Protein AF-F5RC30-F1 (afdb_monomer)

Secondary structure (DSSP, 8-state):
--HHHHHHHHHHHHHHHHHHHHHHT--GGGGTT-HHHHHHHHHHHHHHHHHHHHHHTT-TTHHHHHHHHHHHHHHH-GGGG-

Mean predicted aligned error: 4.9 Å

pLDDT: mean 86.99, std 8.26, range [51.31, 94.19]

Organism: Methyloversatilis universalis (strain ATCC BAA-1314 / DSM 25237 / JCM 13912 / CCUG 52030 / FAM5) (NCBI:txid1000565)

Solvent-accessible surface area (backbone atoms only — not comparable to full-atom values): 4389 Å² total; per-residue (Å²): 134,55,71,68,54,56,52,36,43,54,51,24,51,53,48,34,54,50,42,53,58,50,56,76,68,63,56,70,81,85,34,77,95,38,60,71,38,53,50,45,25,52,53,15,46,52,41,32,34,53,18,38,45,30,46,47,69,70,42,85,64,15,67,59,45,30,53,51,13,50,51,34,35,60,75,31,36,70,79,80,78,112

Foldseek 3Di:
DDPVLVVLVVVLVVLLVVLVVVVVVLDCVVVVPNVVLSVLQNVLSVLLSVLSVCVSVVHPCSVVSNVVSVVSNVVSDPVVVD

Structure (mmCIF, N/CA/C/O backbone):
data_AF-F5RC30-F1
#
_entry.id   AF-F5RC30-F1
#
loop_
_atom_site.group_PDB
_atom_site.id
_atom_site.type_symbol
_atom_site.label_atom_id
_atom_site.label_alt_id
_atom_site.label_comp_id
_atom_site.label_asym_id
_atom_site.label_entity_id
_atom_site.label_seq_id
_atom_site.pdbx_PDB_ins_code
_atom_site.Cartn_x
_atom_site.Cartn_y
_atom_site.Cartn_z
_atom_site.occupancy
_atom_site.B_iso_or_equiv
_atom_site.auth_seq_id
_atom_site.auth_comp_id
_atom_site.auth_asym_id
_atom_site.auth_atom_id
_atom_site.pdbx_PDB_model_num
ATOM 1 N N . MET A 1 1 ? 14.868 -2.902 -22.082 1.00 59.25 1 MET A N 1
ATOM 2 C CA . MET A 1 1 ? 13.816 -3.132 -21.070 1.00 59.25 1 MET A CA 1
ATOM 3 C C . MET A 1 1 ? 13.471 -4.599 -21.124 1.00 59.25 1 MET A C 1
ATOM 5 O O . MET A 1 1 ? 12.910 -5.043 -22.118 1.00 59.25 1 MET A O 1
ATOM 9 N N . ASP A 1 2 ? 13.881 -5.346 -20.109 1.00 77.12 2 ASP A N 1
ATOM 10 C CA . ASP A 1 2 ? 13.659 -6.788 -20.051 1.00 77.12 2 ASP A CA 1
ATOM 11 C C . ASP A 1 2 ? 12.181 -7.089 -19.784 1.00 77.12 2 ASP A C 1
ATOM 13 O O . ASP A 1 2 ? 11.489 -6.302 -19.130 1.00 77.12 2 ASP A O 1
ATOM 17 N N . ALA A 1 3 ? 11.682 -8.228 -20.271 1.00 77.25 3 ALA A N 1
ATOM 18 C CA . ALA A 1 3 ? 10.280 -8.628 -20.105 1.00 77.25 3 ALA A CA 1
ATOM 19 C C . ALA A 1 3 ? 9.825 -8.594 -18.631 1.00 77.25 3 ALA A C 1
ATOM 21 O O . ALA A 1 3 ? 8.699 -8.202 -18.336 1.00 77.25 3 ALA A O 1
ATOM 22 N N . LEU A 1 4 ? 10.735 -8.909 -17.702 1.00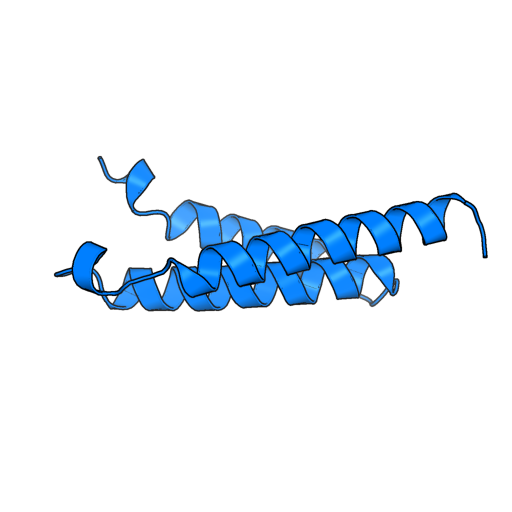 79.44 4 LEU A N 1
ATOM 23 C CA . LEU A 1 4 ? 10.507 -8.850 -16.257 1.00 79.44 4 LEU A CA 1
ATOM 24 C C . LEU A 1 4 ? 10.138 -7.435 -15.770 1.00 79.44 4 LEU A C 1
ATOM 26 O O . LEU A 1 4 ? 9.232 -7.268 -14.957 1.00 79.44 4 LEU A O 1
ATOM 30 N N . HIS A 1 5 ? 10.804 -6.414 -16.311 1.00 79.12 5 HIS A N 1
ATOM 31 C CA . HIS A 1 5 ? 10.585 -5.010 -15.962 1.00 79.12 5 HIS A CA 1
ATOM 32 C C . HIS A 1 5 ? 9.217 -4.527 -16.463 1.00 79.12 5 HIS A C 1
ATOM 34 O O . HIS A 1 5 ? 8.481 -3.847 -15.749 1.00 79.12 5 HIS A O 1
ATOM 40 N N . VAL A 1 6 ? 8.834 -4.941 -17.676 1.00 83.12 6 VAL A N 1
ATOM 41 C CA . VAL A 1 6 ? 7.517 -4.638 -18.257 1.00 83.12 6 VAL A CA 1
ATOM 42 C C . VAL A 1 6 ? 6.399 -5.297 -17.444 1.00 83.12 6 VAL A C 1
ATOM 44 O O . VAL A 1 6 ? 5.400 -4.646 -17.134 1.00 83.12 6 VAL A O 1
ATOM 47 N N . CYS A 1 7 ? 6.580 -6.558 -17.037 1.00 88.19 7 CYS A N 1
ATOM 48 C CA . CYS A 1 7 ? 5.642 -7.253 -16.155 1.00 88.19 7 CYS A CA 1
ATOM 49 C C . CYS A 1 7 ? 5.508 -6.563 -14.788 1.00 88.19 7 CYS A C 1
ATOM 51 O O . CYS A 1 7 ? 4.390 -6.424 -14.292 1.00 88.19 7 CYS A O 1
ATOM 53 N N . GLY A 1 8 ? 6.614 -6.090 -14.202 1.00 87.75 8 GLY A N 1
ATOM 54 C CA . GLY A 1 8 ? 6.610 -5.357 -12.931 1.00 87.75 8 GLY A CA 1
ATOM 55 C C . GLY A 1 8 ? 5.816 -4.051 -13.001 1.00 87.75 8 GLY A C 1
ATOM 56 O O . GLY A 1 8 ? 4.957 -3.802 -12.155 1.00 87.75 8 GLY A O 1
ATOM 57 N N . ILE A 1 9 ? 6.026 -3.257 -14.055 1.00 88.75 9 ILE A N 1
ATOM 58 C CA . ILE A 1 9 ? 5.281 -2.009 -14.281 1.00 88.75 9 ILE A CA 1
ATOM 59 C C . ILE A 1 9 ? 3.790 -2.296 -14.484 1.00 88.75 9 ILE A C 1
ATOM 61 O O . ILE A 1 9 ? 2.949 -1.644 -13.866 1.00 88.75 9 ILE A O 1
ATOM 65 N N . ALA A 1 10 ? 3.442 -3.292 -15.304 1.00 90.62 10 ALA A N 1
ATOM 66 C CA . ALA A 1 10 ? 2.047 -3.670 -15.526 1.00 90.62 10 ALA A CA 1
ATOM 67 C C . ALA A 1 10 ? 1.355 -4.095 -14.218 1.00 90.62 10 ALA A C 1
ATOM 69 O O . ALA A 1 10 ? 0.234 -3.665 -13.942 1.00 90.62 10 ALA A O 1
ATOM 70 N N . ALA A 1 11 ? 2.036 -4.882 -13.379 1.00 91.44 11 ALA A N 1
ATOM 71 C CA . ALA A 1 11 ? 1.527 -5.271 -12.068 1.00 91.44 11 ALA A CA 1
ATOM 72 C C . ALA A 1 11 ? 1.329 -4.057 -11.143 1.00 91.44 11 ALA A C 1
ATOM 74 O O . ALA A 1 11 ? 0.271 -3.930 -10.524 1.00 91.44 11 ALA A O 1
ATOM 75 N N . ALA A 1 12 ? 2.290 -3.129 -11.090 1.00 90.25 12 ALA A N 1
ATOM 76 C CA . ALA A 1 12 ? 2.180 -1.907 -10.291 1.00 90.25 12 ALA A CA 1
ATOM 77 C C . ALA A 1 12 ? 1.007 -1.017 -10.735 1.00 90.25 12 ALA A C 1
ATOM 79 O O . ALA A 1 12 ? 0.267 -0.502 -9.895 1.00 90.25 12 ALA A O 1
ATOM 80 N N . VAL A 1 13 ? 0.771 -0.897 -12.047 1.00 92.00 13 VAL A N 1
ATOM 81 C CA . VAL A 1 13 ? -0.390 -0.177 -12.596 1.00 92.00 13 VAL A CA 1
ATOM 82 C C . VAL A 1 13 ? -1.698 -0.820 -12.136 1.00 92.00 13 VAL A C 1
ATOM 84 O O . VAL A 1 13 ? -2.585 -0.114 -11.658 1.00 92.00 13 VAL A O 1
ATOM 87 N N . VAL A 1 14 ? -1.822 -2.149 -12.219 1.00 94.19 14 VAL A N 1
ATOM 88 C CA . VAL A 1 14 ? -3.018 -2.864 -11.738 1.00 94.19 14 VAL A CA 1
ATOM 89 C C . VAL A 1 14 ? -3.241 -2.616 -10.246 1.00 94.19 14 VAL A C 1
ATOM 91 O O . VAL A 1 14 ? -4.370 -2.332 -9.838 1.00 94.19 14 VAL A O 1
ATOM 94 N N . VAL A 1 15 ? -2.181 -2.678 -9.434 1.00 92.44 15 VAL A N 1
ATOM 95 C CA . VAL A 1 15 ? -2.252 -2.391 -7.993 1.00 92.44 15 VAL A CA 1
ATOM 96 C C . VAL A 1 15 ? -2.765 -0.975 -7.743 1.00 92.44 15 VAL A C 1
ATOM 98 O O . VAL A 1 15 ? -3.705 -0.800 -6.968 1.00 92.44 15 VAL A O 1
ATOM 101 N N . LEU A 1 16 ? -2.221 0.031 -8.426 1.00 89.62 16 LEU A N 1
ATOM 102 C CA . LEU A 1 16 ? -2.630 1.421 -8.228 1.00 89.62 16 LEU A CA 1
ATOM 103 C C . LEU A 1 16 ? -4.067 1.677 -8.677 1.00 89.62 16 LEU A C 1
ATOM 105 O O . LEU A 1 16 ? -4.816 2.329 -7.953 1.00 89.62 16 LEU A O 1
ATOM 109 N N . VAL A 1 17 ? -4.493 1.109 -9.808 1.00 93.44 17 VAL A N 1
ATOM 110 C CA . VAL A 1 17 ? -5.899 1.177 -10.238 1.00 93.44 17 VAL A CA 1
ATOM 111 C C . VAL A 1 17 ? -6.809 0.596 -9.158 1.00 93.44 17 VAL A C 1
ATOM 113 O O . VAL A 1 17 ? -7.805 1.217 -8.789 1.00 93.44 17 VAL A O 1
ATOM 116 N N . ARG A 1 18 ? -6.456 -0.561 -8.586 1.00 92.44 18 ARG A N 1
ATOM 117 C CA . ARG A 1 18 ? -7.234 -1.169 -7.496 1.00 92.44 18 ARG A CA 1
ATOM 118 C C . ARG A 1 18 ? -7.241 -0.317 -6.231 1.00 92.44 18 ARG A C 1
ATOM 120 O O . ARG A 1 18 ? -8.298 -0.197 -5.617 1.00 92.44 18 ARG A O 1
ATOM 127 N N . VAL A 1 19 ? -6.117 0.297 -5.870 1.00 92.00 19 VAL A N 1
ATOM 128 C CA . VAL A 1 19 ? -6.021 1.236 -4.741 1.00 92.00 19 VAL A CA 1
ATOM 129 C C . VAL A 1 19 ? -6.952 2.430 -4.942 1.00 92.00 19 VAL A C 1
ATOM 131 O O . VAL A 1 19 ? -7.725 2.742 -4.040 1.00 92.00 19 VAL A O 1
ATOM 134 N N . VAL A 1 20 ? -6.957 3.047 -6.127 1.00 90.69 20 VAL A N 1
ATOM 135 C CA . VAL A 1 20 ? -7.848 4.174 -6.454 1.00 90.69 20 VAL A CA 1
ATOM 136 C C . VAL A 1 20 ? -9.316 3.748 -6.410 1.00 90.69 20 VAL A C 1
ATOM 138 O O . VAL A 1 20 ? -10.139 4.439 -5.810 1.00 90.69 20 VAL A O 1
ATOM 141 N N . CYS A 1 21 ? -9.650 2.587 -6.979 1.00 92.12 21 CYS A N 1
ATOM 142 C CA . CYS A 1 21 ? -11.006 2.044 -6.908 1.00 92.12 21 CYS A CA 1
ATOM 143 C C . CYS A 1 21 ? -11.446 1.758 -5.467 1.00 92.12 21 CYS A C 1
ATOM 145 O O . CYS A 1 21 ? -12.602 1.981 -5.131 1.00 92.12 21 CYS A O 1
ATOM 147 N N . LEU A 1 22 ? -10.564 1.254 -4.603 1.00 89.00 22 LEU A N 1
ATOM 148 C CA . LEU A 1 22 ? -10.892 1.034 -3.193 1.00 89.00 22 LEU A CA 1
ATOM 149 C C . LEU A 1 22 ? -11.062 2.360 -2.448 1.00 89.00 22 LEU A C 1
ATOM 151 O O . LEU A 1 22 ? -12.012 2.506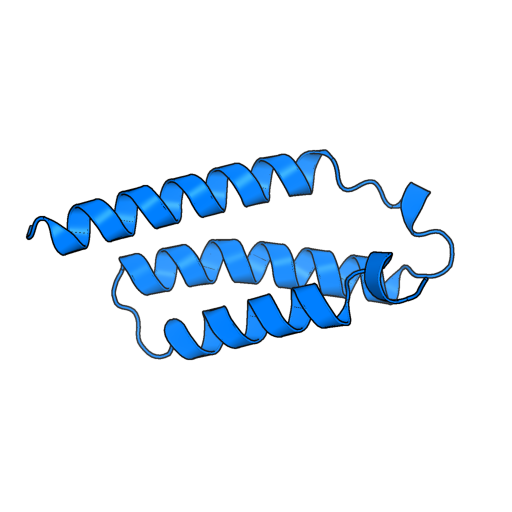 -1.682 1.00 89.00 22 LEU A O 1
ATOM 155 N N . ALA A 1 23 ? -10.180 3.327 -2.703 1.00 88.69 23 ALA A N 1
ATOM 156 C CA . ALA A 1 23 ? -10.226 4.655 -2.103 1.00 88.69 23 ALA A CA 1
ATOM 157 C C . ALA A 1 23 ? -11.525 5.402 -2.439 1.00 88.69 23 ALA A C 1
ATOM 159 O O . ALA A 1 23 ? -12.091 6.049 -1.563 1.00 88.69 23 ALA A O 1
ATOM 160 N N . SER A 1 24 ? -12.056 5.264 -3.659 1.00 88.12 24 SER A N 1
ATOM 161 C CA . SER A 1 24 ? -13.328 5.902 -4.032 1.00 88.12 24 SER A CA 1
ATOM 162 C C . SER A 1 24 ? -14.551 5.311 -3.322 1.00 88.12 24 SER A C 1
ATOM 164 O O . SER A 1 24 ? -15.566 5.989 -3.187 1.00 88.12 24 SER A O 1
ATOM 166 N N . HIS A 1 25 ? -14.458 4.070 -2.838 1.00 87.06 25 HIS A N 1
ATOM 167 C CA . HIS A 1 25 ? -15.522 3.398 -2.085 1.00 87.06 25 HIS A CA 1
ATOM 168 C C . HIS A 1 25 ? -15.293 3.435 -0.563 1.00 87.06 25 HIS A C 1
ATOM 170 O O . HIS A 1 25 ? -16.103 2.909 0.208 1.00 87.06 25 HIS A O 1
ATOM 176 N N . LEU A 1 26 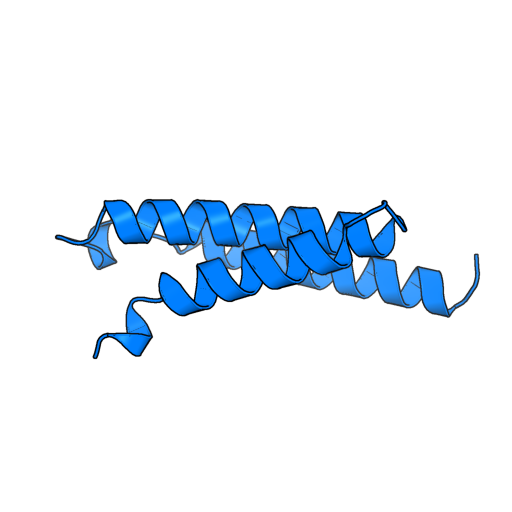? -14.196 4.044 -0.103 1.00 84.06 26 LEU A N 1
ATOM 177 C CA . LEU A 1 26 ? -13.890 4.226 1.312 1.00 84.06 26 LEU A CA 1
ATOM 178 C C . LEU A 1 26 ? -14.743 5.369 1.874 1.00 84.06 26 LEU A C 1
ATOM 180 O O . LEU A 1 26 ? -14.365 6.534 1.826 1.00 84.06 26 LEU A O 1
ATOM 184 N N . SER A 1 27 ? -15.901 5.022 2.440 1.00 83.44 27 SER A N 1
ATOM 185 C CA . SER A 1 27 ? -16.705 5.968 3.221 1.00 83.44 27 SER A CA 1
ATOM 186 C C . SER A 1 27 ? -16.396 5.856 4.723 1.00 83.44 27 SER A C 1
ATOM 188 O O . SER A 1 27 ? -16.395 4.738 5.262 1.00 83.44 27 SER A O 1
ATOM 190 N N . PRO A 1 28 ? -16.199 6.987 5.431 1.00 79.00 28 PRO A N 1
ATOM 191 C CA . PRO A 1 28 ? -16.053 7.013 6.886 1.00 79.00 28 PRO A CA 1
ATOM 192 C C . PRO A 1 28 ? -17.323 6.556 7.625 1.00 79.00 28 PRO A C 1
ATOM 194 O O . PRO A 1 28 ? -17.236 6.136 8.780 1.00 79.00 28 PRO A O 1
ATOM 197 N N . ASP A 1 29 ? -18.491 6.542 6.972 1.00 81.81 29 ASP A N 1
ATOM 198 C CA . ASP A 1 29 ? -19.762 6.133 7.588 1.00 81.81 29 ASP A CA 1
ATOM 199 C C . ASP A 1 29 ? -19.764 4.675 8.055 1.00 81.81 29 ASP A C 1
ATOM 201 O O . ASP A 1 29 ? -20.430 4.324 9.030 1.00 81.81 29 ASP A O 1
ATOM 205 N N . GLY A 1 30 ? -18.982 3.819 7.392 1.00 77.50 30 GLY A N 1
ATOM 206 C CA . GLY A 1 30 ? -18.798 2.424 7.788 1.00 77.50 30 GLY A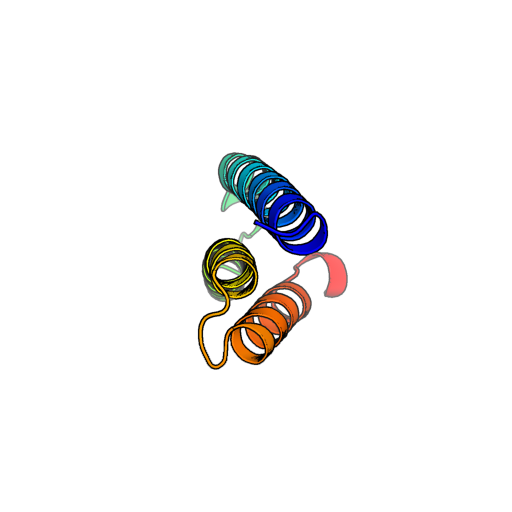 CA 1
ATOM 207 C C . GLY A 1 30 ? -17.774 2.217 8.912 1.00 77.50 30 GLY A C 1
ATOM 208 O O . GLY A 1 30 ? -17.504 1.073 9.278 1.00 77.50 30 GLY A O 1
ATOM 209 N N . TRP A 1 31 ? -17.171 3.291 9.422 1.00 80.06 31 TRP A N 1
ATOM 210 C CA . TRP A 1 31 ? -16.105 3.279 10.430 1.00 80.06 31 TRP A CA 1
ATOM 211 C C . TRP A 1 31 ? -16.483 4.081 11.684 1.00 80.06 31 TRP A C 1
ATOM 213 O O . TRP A 1 31 ? -15.605 4.510 12.436 1.00 80.06 31 TRP A O 1
ATOM 223 N N . LYS A 1 32 ? -17.786 4.288 11.929 1.00 76.44 32 LYS A N 1
ATOM 224 C CA . LYS A 1 32 ? -18.302 4.997 13.111 1.00 76.44 32 LYS A CA 1
ATOM 225 C C . LYS A 1 32 ? -17.708 4.405 14.398 1.00 76.44 32 LYS A C 1
ATOM 227 O O . LYS A 1 32 ? -17.871 3.221 14.671 1.00 76.44 32 LYS A O 1
ATOM 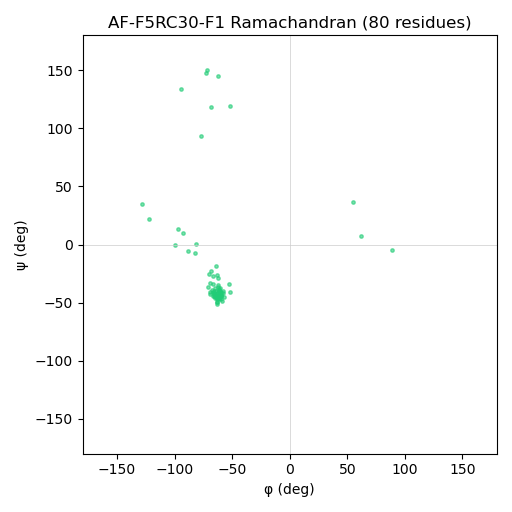232 N N . GLY A 1 33 ? -16.985 5.234 15.155 1.00 80.62 33 GLY A N 1
ATOM 233 C CA . GLY A 1 33 ? -16.273 4.842 16.382 1.00 80.62 33 GLY A CA 1
ATOM 234 C C . GLY A 1 33 ? -14.829 4.347 16.194 1.00 80.62 33 GLY A C 1
ATOM 235 O O . GLY A 1 33 ? -14.138 4.129 17.181 1.00 80.62 33 GLY A O 1
ATOM 236 N N . MET A 1 34 ? -14.335 4.211 14.957 1.00 85.31 34 MET A N 1
ATOM 237 C CA . MET A 1 34 ? -12.985 3.715 14.631 1.00 85.31 34 MET A CA 1
ATOM 238 C C . MET A 1 34 ? -12.218 4.650 13.676 1.00 85.31 34 MET A C 1
ATOM 240 O O . MET A 1 34 ? -11.427 4.193 12.850 1.00 85.31 34 MET A O 1
ATOM 244 N N . LEU A 1 35 ? -12.419 5.967 13.794 1.00 85.44 35 LEU A N 1
ATOM 245 C CA . LEU A 1 35 ? -11.743 6.977 12.962 1.00 85.44 35 LEU A CA 1
ATOM 246 C C . LEU A 1 35 ? -10.204 6.850 12.919 1.00 85.44 35 LEU A C 1
ATOM 248 O O . LEU A 1 35 ? -9.650 6.964 11.825 1.00 85.44 35 LEU A O 1
ATOM 252 N N . PRO A 1 36 ? -9.495 6.550 14.028 1.00 87.19 36 PRO A N 1
ATOM 253 C CA . PRO A 1 36 ? -8.046 6.349 13.976 1.00 87.19 36 PRO A CA 1
ATOM 254 C C . PRO A 1 36 ? -7.645 5.173 13.076 1.00 87.19 36 PRO A C 1
ATOM 256 O O . PRO A 1 36 ? -6.677 5.267 12.325 1.00 87.19 36 PRO A O 1
ATOM 259 N N . ARG A 1 37 ? -8.423 4.080 13.093 1.00 87.00 37 ARG A N 1
ATOM 260 C CA . ARG A 1 37 ? -8.184 2.909 12.233 1.00 87.00 37 ARG A CA 1
ATOM 261 C C . ARG A 1 37 ? -8.511 3.205 10.775 1.00 87.00 37 ARG A C 1
ATOM 263 O O . ARG A 1 37 ? -7.778 2.760 9.903 1.00 87.00 37 ARG A O 1
ATOM 270 N N . PHE A 1 38 ? -9.550 3.997 10.505 1.00 88.50 38 PHE A N 1
ATOM 271 C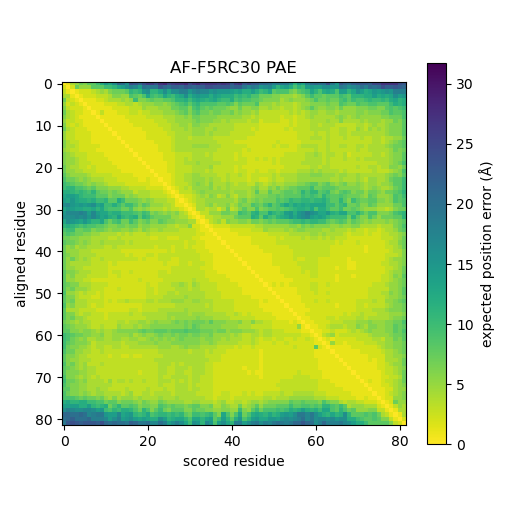 CA . PHE A 1 38 ? -9.852 4.465 9.149 1.00 88.50 38 PHE A CA 1
ATOM 272 C C . PHE A 1 38 ? -8.694 5.282 8.559 1.00 88.50 38 PHE A C 1
ATOM 274 O O . PHE A 1 38 ? -8.296 5.057 7.415 1.00 88.50 38 PHE A O 1
ATOM 281 N N . PHE A 1 39 ? -8.117 6.194 9.348 1.00 90.06 39 PHE A N 1
ATOM 282 C CA . PHE A 1 39 ? -6.942 6.962 8.937 1.00 90.06 39 PHE A CA 1
ATOM 283 C C . PHE A 1 39 ? -5.731 6.060 8.698 1.00 90.06 39 PHE A C 1
ATOM 285 O O . PHE A 1 39 ? -5.123 6.135 7.632 1.00 90.06 39 PHE A O 1
ATOM 292 N N . ALA A 1 40 ? -5.419 5.167 9.642 1.00 91.56 40 ALA A N 1
ATOM 293 C CA . ALA A 1 40 ? -4.313 4.221 9.503 1.00 91.56 40 ALA A CA 1
ATOM 294 C C . ALA A 1 40 ? -4.471 3.328 8.260 1.00 91.56 40 ALA A C 1
ATOM 296 O O . ALA A 1 40 ? -3.516 3.147 7.505 1.00 91.56 40 ALA A O 1
ATOM 297 N N . PHE A 1 41 ? -5.687 2.843 7.992 1.00 91.44 41 PHE A N 1
ATOM 298 C CA . PHE A 1 41 ? -6.009 2.059 6.802 1.00 91.44 41 PHE A CA 1
ATOM 299 C C . PHE A 1 41 ? -5.823 2.871 5.517 1.00 91.44 41 PHE A C 1
ATOM 301 O O . PHE A 1 41 ? -5.184 2.399 4.583 1.00 91.44 41 PHE A O 1
ATOM 308 N N . SER A 1 42 ? -6.327 4.106 5.476 1.00 91.19 42 SER A N 1
ATOM 309 C CA . SER A 1 42 ? -6.231 4.979 4.297 1.00 91.19 42 SER A CA 1
ATOM 310 C C . SER A 1 42 ? -4.782 5.346 3.969 1.00 91.19 42 SER A C 1
ATOM 312 O O . SER A 1 42 ? -4.369 5.269 2.813 1.00 91.19 42 SER A O 1
ATOM 314 N N . VAL A 1 43 ? -3.985 5.679 4.990 1.00 93.50 43 VAL A N 1
ATOM 315 C CA . VAL A 1 43 ? -2.546 5.950 4.841 1.00 93.50 43 VAL A CA 1
ATOM 316 C C . VAL A 1 43 ? -1.810 4.696 4.373 1.00 93.50 43 VAL A C 1
ATOM 318 O O . VAL A 1 43 ? -0.994 4.775 3.459 1.00 93.50 43 VAL A O 1
ATOM 321 N N . SER A 1 44 ? -2.134 3.533 4.941 1.00 94.12 44 SER A N 1
ATOM 322 C CA . SER A 1 44 ? -1.530 2.255 4.543 1.00 94.12 44 SER A CA 1
ATOM 323 C C . SER A 1 44 ? -1.888 1.878 3.103 1.00 94.12 44 SER A C 1
ATOM 325 O O . SER A 1 44 ? -1.031 1.405 2.363 1.00 94.12 44 SER A O 1
ATOM 327 N N . LEU A 1 45 ? -3.121 2.154 2.667 1.00 93.50 45 LEU A N 1
ATOM 328 C CA . LEU A 1 45 ? -3.577 1.931 1.294 1.00 93.50 45 LEU A CA 1
ATOM 329 C C . LEU A 1 45 ? -2.849 2.842 0.295 1.00 93.50 45 LEU A C 1
ATOM 331 O O . LEU A 1 45 ? -2.418 2.380 -0.762 1.00 93.50 45 LEU A O 1
ATOM 335 N N . ALA A 1 46 ? -2.667 4.119 0.640 1.00 92.81 46 ALA A N 1
ATOM 336 C CA . ALA A 1 46 ? -1.890 5.054 -0.169 1.00 92.81 46 ALA A CA 1
ATOM 337 C C . ALA A 1 46 ? -0.410 4.637 -0.249 1.00 92.81 46 ALA A C 1
ATOM 339 O O . ALA A 1 46 ? 0.167 4.592 -1.338 1.00 92.81 46 ALA A O 1
ATOM 340 N N . ALA A 1 47 ? 0.187 4.259 0.887 1.00 93.56 47 ALA A N 1
ATOM 341 C CA . ALA A 1 47 ? 1.560 3.764 0.957 1.00 93.56 47 ALA A CA 1
ATOM 342 C C . ALA A 1 47 ? 1.754 2.467 0.155 1.00 93.56 47 ALA A C 1
ATOM 344 O O . ALA A 1 47 ? 2.800 2.281 -0.465 1.00 93.56 47 ALA A O 1
ATOM 345 N N . PHE A 1 48 ? 0.746 1.594 0.109 1.00 94.06 48 PHE A N 1
ATOM 346 C CA . PHE A 1 48 ? 0.769 0.371 -0.692 1.00 94.06 48 PHE A CA 1
ATOM 347 C C . PHE A 1 48 ? 0.816 0.671 -2.194 1.00 94.06 48 PHE A C 1
ATOM 349 O O . PHE A 1 48 ? 1.658 0.129 -2.907 1.00 94.06 48 PHE A O 1
ATOM 356 N N . GLY A 1 49 ? -0.014 1.604 -2.673 1.00 92.12 49 GLY A N 1
ATOM 357 C CA . GLY A 1 49 ? 0.040 2.055 -4.067 1.00 92.12 49 GLY A CA 1
ATOM 358 C C . GLY A 1 49 ? 1.391 2.682 -4.436 1.00 92.12 49 GLY A C 1
ATOM 359 O O . GLY A 1 49 ? 1.964 2.350 -5.473 1.00 92.12 49 GLY A O 1
ATOM 360 N N . ALA A 1 50 ? 1.928 3.544 -3.568 1.00 92.25 50 ALA A N 1
ATOM 361 C CA . ALA A 1 50 ? 3.217 4.202 -3.788 1.00 92.25 50 ALA A CA 1
ATOM 362 C C . ALA A 1 50 ? 4.397 3.214 -3.774 1.00 92.25 5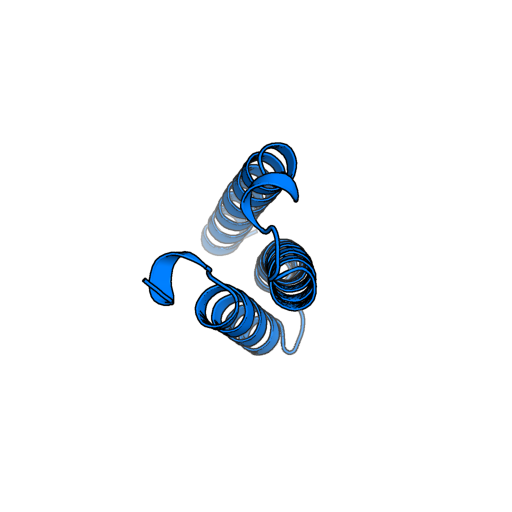0 ALA A C 1
ATOM 364 O O . ALA A 1 50 ? 5.265 3.268 -4.644 1.00 92.25 50 ALA A O 1
ATOM 365 N N . SER A 1 51 ? 4.424 2.286 -2.815 1.00 93.25 51 SER A N 1
ATOM 366 C CA . SER A 1 51 ? 5.492 1.286 -2.697 1.00 93.25 51 SER A CA 1
ATOM 367 C C . SER A 1 51 ? 5.465 0.255 -3.826 1.00 93.25 51 SER A C 1
ATOM 369 O O . SER A 1 51 ? 6.530 -0.144 -4.283 1.00 93.25 51 SER A O 1
ATOM 371 N N . ALA A 1 52 ? 4.294 -0.113 -4.357 1.00 91.62 52 ALA A N 1
ATOM 372 C CA . ALA A 1 52 ? 4.198 -0.962 -5.548 1.00 91.62 52 ALA A CA 1
ATOM 373 C C . ALA A 1 52 ? 4.876 -0.323 -6.775 1.00 91.62 52 ALA A C 1
ATOM 375 O O . ALA A 1 52 ? 5.608 -0.995 -7.501 1.00 91.62 52 ALA A O 1
ATOM 376 N N . PHE A 1 53 ? 4.698 0.988 -6.970 1.00 88.62 53 PHE A N 1
ATOM 377 C CA . PHE A 1 53 ? 5.437 1.742 -7.987 1.00 88.62 53 PHE A CA 1
ATOM 378 C C . PHE A 1 53 ? 6.926 1.843 -7.668 1.00 88.62 53 PHE A C 1
ATOM 380 O O . PHE A 1 53 ? 7.751 1.703 -8.567 1.00 88.62 53 PHE A O 1
ATOM 387 N N . ALA A 1 54 ? 7.279 2.037 -6.395 1.00 90.75 54 ALA A N 1
ATOM 388 C CA . ALA A 1 54 ? 8.672 2.092 -5.976 1.00 90.75 54 ALA A CA 1
ATOM 389 C C . ALA A 1 54 ? 9.417 0.773 -6.249 1.00 90.75 54 ALA A C 1
ATOM 391 O O . ALA A 1 54 ? 10.578 0.805 -6.645 1.00 90.75 54 ALA A O 1
ATOM 392 N N . VAL A 1 55 ? 8.743 -0.372 -6.087 1.00 90.69 55 VAL A N 1
ATOM 393 C CA . VAL A 1 55 ? 9.274 -1.696 -6.452 1.00 90.69 55 VAL A CA 1
ATOM 394 C C . VAL A 1 55 ? 9.469 -1.801 -7.963 1.00 90.69 55 VAL A C 1
ATOM 396 O O . VAL A 1 55 ? 10.516 -2.253 -8.410 1.00 90.69 55 VAL A O 1
ATOM 399 N N . ALA A 1 56 ? 8.499 -1.352 -8.764 1.00 89.62 56 ALA A N 1
ATOM 400 C CA . ALA A 1 56 ? 8.616 -1.387 -10.224 1.00 89.62 56 ALA A CA 1
ATOM 401 C C . ALA A 1 56 ? 9.709 -0.455 -10.778 1.00 89.62 56 ALA A C 1
ATOM 403 O O . ALA A 1 56 ? 10.243 -0.724 -11.849 1.00 89.62 56 ALA A O 1
ATOM 404 N N . ALA A 1 57 ? 10.033 0.626 -10.065 1.00 88.38 57 ALA A N 1
ATOM 405 C CA . ALA A 1 57 ? 11.112 1.555 -10.398 1.00 88.38 57 ALA A CA 1
ATOM 406 C C . ALA A 1 57 ? 12.452 1.212 -9.714 1.00 88.38 57 ALA A C 1
ATOM 408 O O . ALA A 1 57 ? 13.377 2.020 -9.762 1.00 88.38 57 ALA A O 1
ATOM 409 N N . ASP A 1 58 ? 12.546 0.037 -9.081 1.00 88.75 58 ASP A N 1
ATOM 410 C CA . ASP A 1 58 ? 13.756 -0.496 -8.443 1.00 88.75 58 ASP A CA 1
ATOM 411 C C . ASP A 1 58 ? 14.385 0.455 -7.401 1.00 88.75 58 ASP A C 1
ATOM 413 O O . ASP A 1 58 ? 15.602 0.572 -7.257 1.00 88.75 58 ASP A O 1
ATOM 417 N N . LEU A 1 59 ? 13.539 1.179 -6.656 1.00 89.75 59 LEU A N 1
ATOM 418 C CA . LEU A 1 59 ? 13.995 2.089 -5.605 1.00 89.75 59 LEU A CA 1
ATOM 419 C C . LEU A 1 59 ? 14.501 1.318 -4.375 1.00 89.75 59 LEU A C 1
ATOM 421 O O . LEU A 1 59 ? 13.936 0.277 -4.008 1.00 89.75 59 LEU A O 1
ATOM 425 N N . PRO A 1 60 ? 15.507 1.860 -3.662 1.00 89.69 60 PRO A N 1
ATOM 426 C CA . PRO A 1 60 ? 16.002 1.258 -2.434 1.00 89.69 60 PRO A CA 1
ATOM 427 C C . PRO A 1 60 ? 14.901 1.216 -1.371 1.00 89.69 60 PRO A C 1
ATOM 429 O O . PRO A 1 60 ? 14.066 2.114 -1.265 1.00 89.69 60 PRO A O 1
ATOM 432 N N . PHE A 1 61 ? 14.914 0.156 -0.566 1.00 89.88 61 PHE A N 1
ATOM 433 C CA . PHE A 1 61 ? 13.952 -0.110 0.510 1.00 89.88 61 PHE A CA 1
ATOM 434 C C . PHE A 1 61 ? 12.479 -0.284 0.093 1.00 89.88 61 PHE A C 1
ATOM 436 O O . PHE A 1 61 ? 11.600 -0.421 0.950 1.00 89.88 61 PHE A O 1
ATOM 443 N N . SER A 1 62 ? 12.190 -0.334 -1.209 1.00 90.56 62 SER A N 1
ATOM 444 C CA . SER A 1 62 ? 10.834 -0.478 -1.753 1.00 90.56 62 SER A CA 1
ATOM 445 C C . SER A 1 62 ? 10.122 -1.740 -1.254 1.00 90.56 62 SER A C 1
ATOM 447 O O . SER A 1 62 ? 8.951 -1.680 -0.881 1.00 90.56 62 SER A O 1
ATOM 449 N N . GLY A 1 63 ? 10.842 -2.860 -1.144 1.00 88.38 63 GLY A N 1
ATOM 450 C CA . GLY A 1 63 ? 10.313 -4.108 -0.589 1.00 88.38 63 GLY A CA 1
ATOM 451 C C . GLY A 1 63 ? 9.892 -3.992 0.881 1.00 88.38 63 GLY A C 1
ATOM 452 O O . GLY A 1 63 ? 8.800 -4.433 1.240 1.00 88.38 63 GLY A O 1
ATOM 453 N N . GLN A 1 64 ? 10.702 -3.352 1.735 1.00 92.88 64 GLN A N 1
ATOM 454 C CA . GLN A 1 64 ? 10.321 -3.126 3.137 1.00 92.88 64 GLN A CA 1
ATOM 455 C C . GLN A 1 64 ? 9.130 -2.173 3.247 1.00 92.88 64 GLN A C 1
ATOM 457 O O . GLN A 1 64 ? 8.219 -2.431 4.031 1.00 92.88 64 GLN A O 1
ATOM 462 N N . ALA A 1 65 ? 9.104 -1.104 2.445 1.00 91.56 65 ALA A N 1
ATOM 463 C CA . ALA A 1 65 ? 7.978 -0.174 2.402 1.00 91.56 65 ALA A CA 1
ATOM 464 C C . ALA A 1 65 ? 6.677 -0.884 1.987 1.00 91.56 65 ALA A C 1
ATOM 466 O O . ALA A 1 65 ? 5.628 -0.663 2.596 1.00 91.56 65 ALA A O 1
ATOM 467 N N . LEU A 1 66 ? 6.760 -1.794 1.011 1.00 91.44 66 LEU A N 1
ATOM 468 C CA . LEU A 1 66 ? 5.633 -2.608 0.569 1.00 91.44 66 LEU A CA 1
ATOM 469 C C . LEU A 1 66 ? 5.138 -3.524 1.692 1.00 91.44 66 LEU A C 1
ATOM 471 O O . LEU A 1 66 ? 3.954 -3.488 2.020 1.00 91.44 66 LEU A O 1
ATOM 475 N N . LEU A 1 67 ? 6.029 -4.261 2.359 1.00 94.19 67 LEU A N 1
ATOM 476 C CA . LEU A 1 67 ? 5.658 -5.118 3.493 1.00 94.19 67 LEU A CA 1
ATOM 477 C C . LEU A 1 67 ? 5.040 -4.327 4.653 1.00 94.19 67 LEU A C 1
ATOM 479 O O . LEU A 1 67 ? 4.024 -4.746 5.205 1.00 94.19 67 LEU A O 1
ATOM 483 N N . MET A 1 68 ? 5.602 -3.164 4.988 1.00 93.81 68 MET A N 1
ATOM 484 C CA . MET A 1 68 ? 5.069 -2.289 6.036 1.00 93.81 68 MET A CA 1
ATOM 485 C C . MET A 1 68 ? 3.672 -1.771 5.694 1.00 93.81 68 MET A C 1
ATOM 487 O O . MET A 1 68 ? 2.791 -1.765 6.552 1.00 93.81 68 MET A O 1
ATOM 491 N N . SER A 1 69 ? 3.439 -1.377 4.440 1.00 93.94 69 SER A N 1
ATOM 492 C CA . SER A 1 69 ? 2.117 -0.924 3.996 1.00 93.94 69 SER A CA 1
ATOM 493 C C . SER A 1 69 ? 1.072 -2.045 4.036 1.00 93.94 69 SER A C 1
ATOM 495 O O . SER A 1 69 ? -0.045 -1.827 4.504 1.00 93.94 69 SER A O 1
ATOM 497 N N . VAL A 1 70 ? 1.447 -3.270 3.651 1.00 94.19 70 VAL A N 1
ATOM 498 C CA . VAL A 1 70 ? 0.581 -4.456 3.750 1.00 94.19 70 VAL A CA 1
ATOM 499 C C . VAL A 1 70 ? 0.280 -4.793 5.209 1.00 94.19 70 VAL A C 1
ATOM 501 O O . VAL A 1 70 ? -0.874 -5.034 5.553 1.00 94.19 70 VAL A O 1
ATOM 504 N N . ALA A 1 71 ? 1.281 -4.753 6.091 1.00 93.19 71 ALA A N 1
ATOM 505 C CA . ALA A 1 71 ? 1.075 -4.954 7.523 1.00 93.19 71 ALA A CA 1
ATOM 506 C C . ALA A 1 71 ? 0.108 -3.908 8.104 1.00 93.19 71 ALA A C 1
ATOM 508 O O . ALA A 1 71 ? -0.812 -4.259 8.843 1.00 93.19 71 ALA A O 1
ATOM 509 N N . GLY A 1 72 ? 0.259 -2.637 7.717 1.00 91.00 72 GLY A N 1
ATOM 510 C CA . GLY A 1 72 ? -0.652 -1.561 8.105 1.00 91.00 72 GLY A CA 1
ATOM 511 C C . GLY A 1 72 ? -2.088 -1.788 7.628 1.00 91.00 72 GLY A C 1
ATOM 512 O O . GLY A 1 72 ? -3.026 -1.584 8.403 1.00 91.00 72 GLY A O 1
ATOM 513 N N . LEU A 1 73 ? -2.270 -2.284 6.397 1.00 91.19 73 LEU A N 1
ATOM 514 C CA . LEU A 1 73 ? -3.580 -2.676 5.865 1.00 91.19 73 LEU A CA 1
ATOM 515 C C . LEU A 1 73 ? -4.213 -3.805 6.682 1.00 91.19 73 LEU A C 1
ATOM 517 O O . LEU A 1 73 ? -5.380 -3.693 7.040 1.00 91.19 73 LEU A O 1
ATOM 521 N N . ILE A 1 74 ? -3.449 -4.852 7.005 1.00 91.19 74 ILE A N 1
ATOM 522 C CA . ILE A 1 74 ? -3.919 -6.016 7.775 1.00 91.19 74 ILE A CA 1
ATOM 523 C C . ILE A 1 74 ? -4.339 -5.597 9.189 1.00 91.19 74 ILE A C 1
ATOM 525 O O . ILE A 1 74 ? -5.451 -5.888 9.620 1.00 91.19 74 ILE A O 1
ATOM 529 N N . VAL A 1 75 ? -3.480 -4.869 9.907 1.00 90.12 75 VAL A N 1
ATOM 530 C CA . VAL A 1 75 ? -3.739 -4.450 11.299 1.00 90.12 75 VAL A CA 1
ATOM 531 C C . VAL A 1 75 ? -4.908 -3.464 11.392 1.00 90.12 75 VAL A C 1
ATOM 533 O O . VAL A 1 75 ? -5.669 -3.467 12.367 1.00 90.12 75 VAL A O 1
ATOM 536 N N . SER A 1 76 ? -5.056 -2.611 10.378 1.00 87.94 76 SER A N 1
ATOM 537 C CA . SER A 1 76 ? -6.113 -1.599 10.328 1.00 87.94 76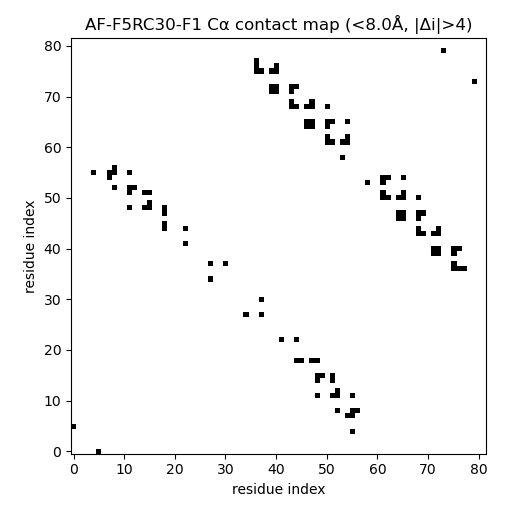 SER A CA 1
ATOM 538 C C . SER A 1 76 ? -7.410 -2.117 9.701 1.00 87.94 76 SER A C 1
ATOM 540 O O . SER A 1 76 ? -8.399 -1.384 9.702 1.00 87.94 76 SER A O 1
ATOM 542 N N . ASP A 1 77 ? -7.443 -3.349 9.176 1.00 83.06 77 ASP A N 1
ATOM 543 C CA . ASP A 1 77 ? -8.644 -3.912 8.561 1.00 83.06 77 ASP A CA 1
ATOM 544 C C . ASP A 1 77 ? -9.731 -4.160 9.614 1.00 83.06 77 ASP A C 1
ATOM 546 O O . ASP A 1 77 ? -9.613 -4.973 10.535 1.00 83.06 77 ASP A O 1
ATOM 550 N N . ARG A 1 78 ? -10.860 -3.471 9.441 1.00 74.62 78 ARG A N 1
ATOM 551 C CA . ARG A 1 78 ? -12.048 -3.634 10.283 1.00 74.62 78 ARG A CA 1
ATOM 552 C C . ARG A 1 78 ? -12.656 -5.036 10.198 1.00 74.62 78 ARG A C 1
ATOM 554 O O . ARG A 1 78 ? -13.328 -5.443 11.141 1.00 74.62 78 ARG A O 1
ATOM 561 N N . ARG A 1 79 ? -12.462 -5.771 9.092 1.00 72.31 79 ARG A N 1
ATOM 562 C CA . ARG A 1 79 ? -13.053 -7.110 8.903 1.00 72.31 79 ARG A CA 1
ATOM 563 C C . ARG A 1 79 ? -12.419 -8.163 9.805 1.00 72.31 79 ARG A C 1
ATOM 565 O O . ARG A 1 79 ? -13.094 -9.125 10.138 1.00 72.31 79 ARG A O 1
ATOM 572 N N . MET A 1 80 ? -11.171 -7.960 10.226 1.00 65.62 80 MET A N 1
ATOM 573 C CA . MET A 1 80 ? -10.460 -8.873 11.128 1.00 65.62 80 MET A CA 1
ATOM 574 C C . MET A 1 80 ? -10.799 -8.659 12.610 1.00 65.62 80 MET A C 1
ATOM 576 O O . MET A 1 80 ? -10.361 -9.433 13.450 1.00 65.62 80 MET A O 1
ATOM 580 N N . THR A 1 81 ? -11.561 -7.613 12.956 1.00 59.25 81 THR A N 1
ATOM 581 C CA . THR A 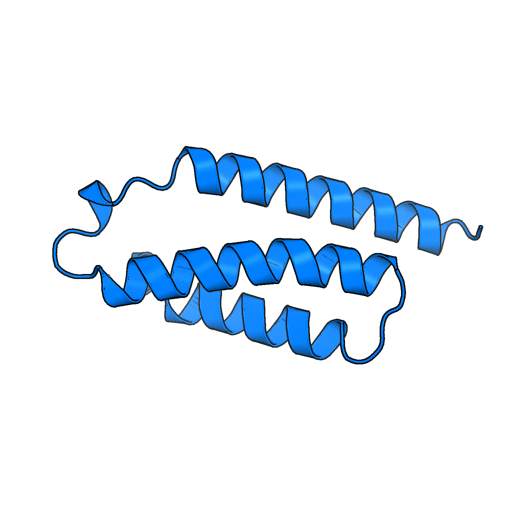1 81 ? -11.983 -7.339 14.349 1.00 59.25 81 THR A CA 1
ATOM 582 C C . THR A 1 81 ? -13.395 -7.869 14.647 1.00 59.25 81 THR A C 1
ATOM 584 O O . THR A 1 81 ? -14.014 -7.454 15.623 1.00 59.25 81 THR A O 1
ATOM 587 N N . ARG A 1 82 ? -13.950 -8.720 13.783 1.00 51.31 82 ARG A N 1
ATOM 588 C CA . ARG A 1 82 ? -15.287 -9.299 13.934 1.00 51.31 82 ARG A CA 1
ATOM 589 C C . ARG A 1 82 ? -15.174 -10.782 14.235 1.00 51.31 82 ARG A C 1
ATOM 591 O O . ARG A 1 82 ? -15.999 -11.249 15.043 1.00 51.31 82 ARG A O 1
#

Radius of gyration: 14.2 Å; Cα contacts (8 Å, |Δi|>4): 63; chains: 1; bounding box: 36×16×38 Å

Sequence (82 aa):
MDALHVCGIAAAVVVLVRVVCLASHLSPDGWKGMLPRFFAFSVSLAAFGASAFAVAADLPFSGQALLMSVAGLIVSDRRMTR